Protein AF-A0AAJ4ASV1-F1 (afdb_monomer_lite)

Sequence (66 aa):
MKAIKLLHWLGVMLLLGGIGGYLFTEVTLEISGMVLVSSMIGLGAVLMSPFPIVLFIQWARAQENK

pLDDT: mean 94.93, std 5.84, range [61.12, 98.38]

Secondary structure (DSSP, 8-state):
-HHHHHHHHHHHHHHHHHHHHHHSGGGGSSHHHHHHHHHHHHHHHHHHTHHHHHHHHHHHHHHHT-

Radius of gyration: 16.08 Å; chains: 1; bounding box: 39×17×44 Å

Foldseek 3Di:
DVVLVVLQVVLQVLQVVLVVLVVVCVLVPDPVSVVSSVCSNVSSCVSNPVPVVVVVVVVVVVVVVD

Structure (mmCIF, N/CA/C/O backbone):
data_AF-A0AAJ4ASV1-F1
#
_entry.id   AF-A0AAJ4ASV1-F1
#
loop_
_atom_site.group_PDB
_atom_site.id
_atom_site.type_symbol
_atom_site.label_atom_id
_atom_site.label_alt_id
_atom_site.label_comp_id
_atom_site.label_asym_id
_atom_site.label_entity_id
_atom_site.label_seq_id
_atom_site.pdbx_PDB_ins_code
_atom_site.Cartn_x
_atom_site.Cartn_y
_atom_site.Cartn_z
_atom_site.occupancy
_atom_site.B_iso_or_equiv
_atom_site.auth_seq_id
_atom_site.auth_comp_id
_atom_site.auth_asym_id
_atom_site.auth_atom_id
_atom_site.pdbx_PDB_model_num
ATOM 1 N N . MET A 1 1 ? -14.669 7.654 8.978 1.00 80.62 1 MET A N 1
ATOM 2 C CA . MET A 1 1 ? -14.875 6.495 8.072 1.00 80.62 1 MET A CA 1
ATOM 3 C C . MET A 1 1 ? -14.731 6.830 6.593 1.00 80.62 1 MET A C 1
ATOM 5 O O . MET A 1 1 ? -13.949 6.158 5.938 1.00 80.62 1 MET A O 1
ATOM 9 N N . LYS A 1 2 ? -15.426 7.848 6.054 1.00 88.75 2 LYS A N 1
ATOM 10 C CA . LYS A 1 2 ? -15.381 8.167 4.610 1.00 88.75 2 LYS A CA 1
ATOM 11 C C . LYS A 1 2 ? -13.960 8.435 4.080 1.00 88.75 2 LYS A C 1
ATOM 13 O O . LYS A 1 2 ? -13.580 7.829 3.090 1.00 88.75 2 LYS A O 1
ATOM 18 N N . ALA A 1 3 ? -13.166 9.249 4.784 1.00 92.00 3 ALA A N 1
ATOM 19 C CA . ALA A 1 3 ? -11.788 9.565 4.388 1.00 92.00 3 ALA A CA 1
ATOM 20 C C . ALA A 1 3 ? -10.866 8.330 4.365 1.00 92.00 3 ALA A C 1
ATOM 22 O O . ALA A 1 3 ? -10.202 8.081 3.371 1.00 92.00 3 ALA A O 1
ATOM 23 N N . ILE A 1 4 ? -10.880 7.510 5.421 1.00 93.75 4 ILE A N 1
ATOM 24 C CA . ILE A 1 4 ? -10.037 6.303 5.512 1.00 93.75 4 ILE A CA 1
ATOM 25 C C . ILE A 1 4 ? -10.459 5.250 4.472 1.00 93.75 4 ILE A C 1
ATOM 27 O O . ILE A 1 4 ? -9.611 4.591 3.883 1.00 93.75 4 ILE A O 1
ATOM 31 N N . LYS A 1 5 ? -11.764 5.126 4.189 1.00 95.12 5 LYS A N 1
ATOM 32 C CA . LYS A 1 5 ? -12.269 4.254 3.117 1.00 95.12 5 LYS A CA 1
ATOM 33 C C . LYS A 1 5 ? -11.830 4.741 1.732 1.00 95.12 5 LYS A C 1
ATOM 35 O O . LYS A 1 5 ? -11.471 3.924 0.895 1.00 95.12 5 LYS A O 1
ATOM 40 N N . LEU A 1 6 ? -11.850 6.053 1.490 1.00 96.50 6 LEU A N 1
ATOM 41 C CA . LEU A 1 6 ? -11.335 6.643 0.251 1.00 96.50 6 LEU A CA 1
ATOM 42 C C . LEU A 1 6 ? -9.830 6.382 0.103 1.00 96.50 6 LEU A C 1
ATOM 44 O O . LEU A 1 6 ? -9.391 5.936 -0.952 1.00 96.50 6 LEU A O 1
ATOM 48 N N . LEU A 1 7 ? -9.064 6.602 1.175 1.00 96.69 7 LEU A N 1
ATOM 49 C CA . LEU A 1 7 ? -7.621 6.372 1.201 1.00 96.69 7 LEU A CA 1
ATOM 50 C C . LEU A 1 7 ? -7.272 4.904 0.933 1.00 96.69 7 LEU A C 1
ATOM 52 O O . LEU A 1 7 ? -6.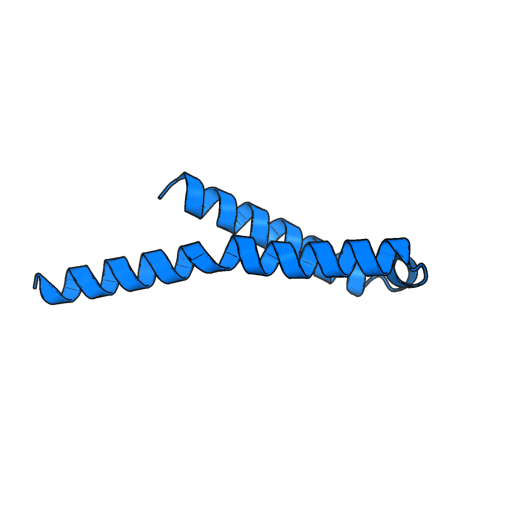321 4.624 0.211 1.00 96.69 7 LEU A O 1
ATOM 56 N N . HIS A 1 8 ? -8.089 3.980 1.442 1.00 97.62 8 HIS A N 1
ATOM 57 C CA . HIS A 1 8 ? -7.943 2.558 1.170 1.00 97.62 8 HIS A CA 1
ATOM 58 C C . HIS A 1 8 ? -8.070 2.241 -0.318 1.00 97.62 8 HIS A C 1
ATOM 60 O O . HIS A 1 8 ? -7.190 1.596 -0.876 1.00 97.62 8 HIS A O 1
ATOM 66 N N . TRP A 1 9 ? -9.118 2.738 -0.979 1.00 97.81 9 TRP A N 1
ATOM 67 C CA . TRP A 1 9 ? -9.301 2.514 -2.415 1.00 97.81 9 TRP A CA 1
ATOM 68 C C . TRP A 1 9 ? -8.226 3.194 -3.262 1.00 97.81 9 TRP A C 1
ATOM 70 O O . TRP A 1 9 ? -7.775 2.607 -4.242 1.00 97.81 9 TRP A O 1
ATOM 80 N N . LEU A 1 10 ? -7.762 4.382 -2.864 1.00 97.94 10 LEU A N 1
ATOM 81 C CA . LEU A 1 10 ? -6.609 5.021 -3.497 1.00 97.94 10 LEU A CA 1
ATOM 82 C C . LEU A 1 10 ? -5.347 4.152 -3.359 1.00 97.94 10 LEU A C 1
ATOM 84 O O . LEU A 1 10 ? -4.641 3.935 -4.341 1.00 97.94 10 LEU A O 1
ATOM 88 N N . GLY A 1 11 ? -5.100 3.612 -2.162 1.00 98.12 11 GLY A N 1
ATOM 89 C CA . GLY A 1 11 ? -3.993 2.698 -1.893 1.00 98.12 11 GLY A CA 1
ATOM 90 C C . GLY A 1 11 ? -4.068 1.409 -2.715 1.00 98.12 11 GLY A C 1
ATOM 91 O O . GLY A 1 11 ? -3.065 0.995 -3.288 1.00 98.12 11 GLY A O 1
ATOM 92 N N . VAL A 1 12 ? -5.260 0.821 -2.855 1.00 98.31 12 VAL A N 1
ATOM 93 C CA . VAL A 1 12 ? -5.496 -0.359 -3.707 1.00 98.31 12 VAL A CA 1
ATOM 94 C C . VAL A 1 12 ? -5.168 -0.058 -5.170 1.00 98.31 12 VAL A C 1
ATOM 96 O O . VAL A 1 12 ? -4.482 -0.849 -5.811 1.00 98.31 12 VAL A O 1
ATOM 99 N N . MET A 1 13 ? -5.607 1.088 -5.697 1.00 98.19 13 MET A N 1
ATOM 100 C CA . MET A 1 13 ? -5.313 1.479 -7.082 1.00 98.19 13 MET A CA 1
ATOM 101 C C . MET A 1 13 ? -3.810 1.678 -7.312 1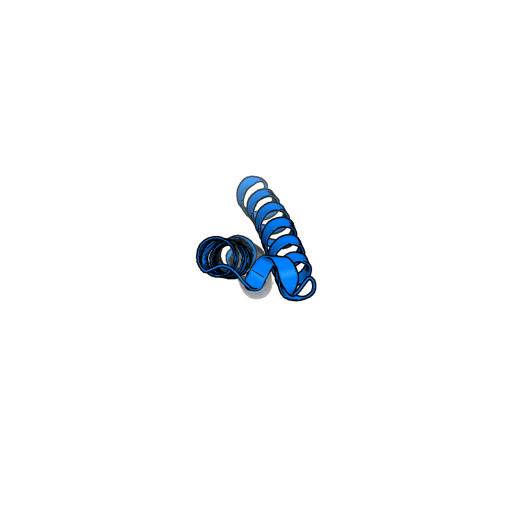.00 98.19 13 MET A C 1
ATOM 103 O O . MET A 1 13 ? -3.275 1.205 -8.313 1.00 98.19 13 MET A O 1
ATOM 107 N N . LEU A 1 14 ? -3.117 2.316 -6.364 1.00 98.12 14 LEU A N 1
ATOM 108 C CA . LEU A 1 14 ? -1.659 2.469 -6.380 1.00 98.12 14 LEU A CA 1
ATOM 109 C C . LEU A 1 14 ? -0.938 1.119 -6.344 1.00 98.12 14 LEU A C 1
ATOM 111 O O . LEU A 1 14 ? -0.021 0.897 -7.132 1.00 98.12 14 LEU A O 1
ATOM 115 N N . LEU A 1 15 ? -1.379 0.210 -5.475 1.00 98.38 15 LEU A N 1
ATOM 116 C CA . LEU A 1 15 ? -0.795 -1.120 -5.341 1.00 98.38 15 LEU A CA 1
ATOM 117 C C . LEU A 1 15 ? -0.980 -1.945 -6.620 1.00 98.38 15 LEU A C 1
ATOM 119 O O . LEU A 1 15 ? -0.012 -2.512 -7.118 1.00 98.38 15 LEU A O 1
ATOM 123 N N . LEU A 1 16 ? -2.193 -1.982 -7.178 1.00 98.25 16 LEU A N 1
ATOM 124 C CA . LEU A 1 16 ? -2.473 -2.697 -8.426 1.00 98.25 16 LEU A CA 1
ATOM 125 C C . LEU A 1 16 ? -1.718 -2.088 -9.611 1.00 98.25 16 LEU A C 1
ATOM 127 O O . LEU A 1 16 ? -1.181 -2.831 -10.428 1.00 98.25 16 LEU A O 1
ATOM 131 N N . GLY A 1 17 ? -1.626 -0.758 -9.681 1.00 97.50 17 GLY A N 1
ATOM 132 C CA . GLY A 1 17 ? -0.825 -0.070 -10.693 1.00 97.50 17 GLY A CA 1
ATOM 133 C C . GLY A 1 17 ? 0.666 -0.392 -10.573 1.00 97.50 17 GLY A C 1
ATOM 134 O O . GLY A 1 17 ? 1.308 -0.684 -11.577 1.00 97.50 17 GLY A O 1
ATOM 135 N N . GLY A 1 18 ? 1.203 -0.410 -9.351 1.00 97.56 18 GLY A N 1
ATOM 136 C CA . GLY A 1 18 ? 2.591 -0.783 -9.083 1.00 97.56 18 GLY A CA 1
ATOM 137 C C . GLY A 1 18 ? 2.881 -2.248 -9.421 1.00 97.56 18 GLY A C 1
ATOM 138 O O . GLY A 1 18 ? 3.865 -2.531 -10.095 1.00 97.56 18 GLY A O 1
ATOM 139 N N . ILE A 1 19 ? 2.001 -3.178 -9.036 1.00 97.94 19 ILE A N 1
ATOM 140 C CA . ILE A 1 19 ? 2.108 -4.599 -9.415 1.00 97.94 19 ILE A CA 1
ATOM 141 C C . ILE A 1 19 ? 2.033 -4.757 -10.936 1.00 97.94 19 ILE A C 1
ATOM 143 O O . ILE A 1 19 ? 2.846 -5.473 -11.511 1.00 97.94 19 ILE A O 1
ATOM 147 N N . GLY A 1 20 ? 1.103 -4.063 -11.597 1.00 96.62 20 GLY A N 1
ATOM 148 C CA . GLY A 1 20 ? 1.016 -4.040 -13.054 1.00 96.62 20 GLY A CA 1
ATOM 149 C C . GLY A 1 20 ? 2.331 -3.578 -13.680 1.00 96.62 20 GLY A C 1
ATOM 150 O O . GLY A 1 20 ? 2.908 -4.304 -14.482 1.00 96.62 20 GLY A O 1
ATOM 151 N N . GLY A 1 21 ? 2.853 -2.426 -13.252 1.00 96.00 21 GLY A N 1
ATOM 152 C CA . GLY A 1 21 ? 4.137 -1.896 -13.717 1.00 96.00 21 GLY A CA 1
ATOM 153 C C . GLY A 1 21 ? 5.322 -2.829 -13.454 1.00 96.00 21 GLY A C 1
ATOM 154 O O . GLY A 1 21 ? 6.204 -2.928 -14.296 1.00 96.00 21 GLY A O 1
ATOM 155 N N . TYR A 1 22 ? 5.326 -3.563 -12.339 1.00 96.06 22 TYR A N 1
ATOM 156 C CA . TYR A 1 22 ? 6.346 -4.574 -12.048 1.00 96.06 22 TYR A CA 1
ATOM 157 C C . TYR A 1 22 ? 6.289 -5.768 -13.013 1.00 96.06 22 TYR A C 1
ATOM 159 O O . TYR A 1 22 ? 7.325 -6.285 -13.424 1.00 96.06 22 TYR A O 1
ATOM 167 N N . LEU A 1 23 ? 5.082 -6.203 -13.389 1.00 96.06 23 LEU A N 1
ATOM 168 C CA . LEU A 1 23 ? 4.887 -7.304 -14.338 1.00 96.06 23 LEU A CA 1
ATOM 169 C C . LEU A 1 23 ? 5.230 -6.901 -15.784 1.00 96.06 23 LEU A C 1
ATOM 171 O O . LEU A 1 23 ? 5.619 -7.759 -16.576 1.00 96.06 23 LEU A O 1
ATOM 175 N N . PHE A 1 24 ? 5.140 -5.612 -16.125 1.00 93.56 24 PHE A N 1
ATOM 176 C CA . PHE A 1 24 ? 5.640 -5.060 -17.388 1.00 93.56 24 PHE A CA 1
ATOM 177 C C . PHE A 1 24 ? 7.127 -4.706 -17.268 1.00 93.56 24 PHE A C 1
ATOM 179 O O . PHE A 1 24 ? 7.498 -3.551 -17.068 1.00 93.56 24 PHE A O 1
ATOM 186 N N . THR A 1 25 ? 7.986 -5.715 -17.416 1.00 82.25 25 THR A N 1
ATOM 187 C CA . THR A 1 25 ? 9.427 -5.647 -17.108 1.00 82.25 25 THR A CA 1
ATOM 188 C C . THR A 1 25 ? 10.172 -4.469 -17.739 1.00 82.25 25 THR A C 1
ATOM 190 O O . THR A 1 25 ? 11.094 -3.953 -17.113 1.00 82.25 25 THR A O 1
ATOM 193 N N . GLU A 1 26 ? 9.762 -4.005 -18.924 1.00 91.81 26 GLU A N 1
ATOM 194 C CA . GLU A 1 26 ? 10.335 -2.832 -19.606 1.00 91.81 26 GLU A CA 1
ATOM 195 C C . GLU A 1 26 ? 10.302 -1.568 -18.738 1.00 91.81 26 GLU A C 1
ATOM 197 O O . GLU A 1 26 ? 11.280 -0.824 -18.694 1.00 91.81 26 GLU A O 1
ATOM 202 N N . VAL A 1 27 ? 9.226 -1.370 -17.968 1.00 87.44 27 VAL A N 1
ATOM 203 C CA . VAL A 1 27 ? 9.072 -0.233 -17.045 1.00 87.44 27 VAL A CA 1
ATOM 204 C C . VAL A 1 27 ? 10.140 -0.268 -15.954 1.00 87.44 27 VAL A C 1
ATOM 206 O O . VAL A 1 27 ? 10.581 0.770 -15.479 1.00 87.44 27 VAL A O 1
ATOM 209 N N . THR A 1 28 ? 10.588 -1.456 -15.559 1.00 92.00 28 THR A N 1
ATOM 210 C CA . THR A 1 28 ? 11.557 -1.640 -14.472 1.00 92.00 28 THR A CA 1
ATOM 211 C C . THR A 1 28 ? 13.005 -1.770 -14.943 1.00 92.00 28 THR A C 1
ATOM 213 O O . THR A 1 28 ? 13.875 -1.991 -14.107 1.00 92.00 28 THR A O 1
ATOM 216 N N . LEU A 1 29 ? 13.295 -1.631 -16.244 1.00 95.56 29 LEU A N 1
ATOM 217 C CA . LEU A 1 29 ? 14.675 -1.664 -16.755 1.00 95.56 29 LEU A CA 1
ATOM 218 C C . LEU A 1 29 ? 15.450 -0.375 -16.447 1.00 95.56 29 LEU A C 1
ATOM 220 O O . LEU A 1 29 ? 16.677 -0.398 -16.354 1.00 95.56 29 LEU A O 1
ATOM 224 N N . GLU A 1 30 ? 14.745 0.737 -16.248 1.00 95.25 30 GLU A N 1
ATOM 225 C CA . GLU A 1 30 ? 15.333 2.020 -15.874 1.00 95.25 30 GLU A CA 1
ATOM 226 C C . GLU A 1 30 ? 15.172 2.296 -14.374 1.00 95.25 30 GLU A C 1
ATOM 228 O O . GLU A 1 30 ? 14.143 1.992 -13.768 1.00 95.25 30 GLU A O 1
ATOM 233 N N . ILE A 1 31 ? 16.173 2.944 -13.767 1.00 96.50 31 ILE A N 1
ATOM 234 C CA . ILE A 1 31 ? 16.183 3.272 -12.328 1.00 96.50 31 ILE A CA 1
ATOM 235 C C . ILE A 1 31 ? 14.962 4.119 -11.939 1.00 96.50 31 ILE A C 1
ATOM 237 O O . ILE A 1 31 ? 14.352 3.894 -10.895 1.00 96.50 31 ILE A O 1
ATOM 241 N N . SER A 1 32 ? 14.581 5.077 -12.784 1.00 96.44 32 SER A N 1
ATOM 242 C CA . SER A 1 32 ? 13.396 5.925 -12.598 1.00 96.44 32 SER A CA 1
ATOM 243 C C . SER A 1 32 ? 12.119 5.090 -12.459 1.00 96.44 32 SER A C 1
ATOM 245 O O . SER A 1 32 ? 11.323 5.317 -11.546 1.00 96.44 32 SER A O 1
ATOM 247 N N . GLY A 1 33 ? 11.951 4.088 -13.319 1.00 96.88 33 GLY A N 1
ATOM 248 C CA . GLY A 1 33 ? 10.814 3.181 -13.298 1.00 96.88 33 GLY A CA 1
ATOM 249 C C . GLY A 1 33 ? 10.839 2.216 -12.115 1.00 96.88 33 GLY A C 1
ATOM 250 O O . 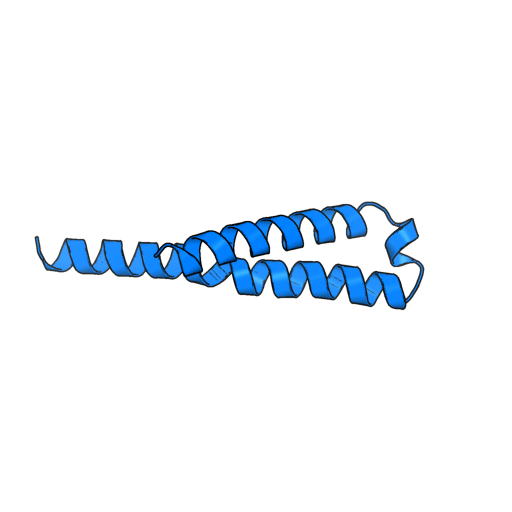GLY A 1 33 ? 9.800 2.005 -11.487 1.00 96.88 33 GLY A O 1
ATOM 251 N N . MET A 1 34 ? 12.017 1.726 -11.711 1.00 97.38 34 MET A N 1
ATOM 252 C CA . MET A 1 34 ? 12.167 0.957 -10.465 1.00 97.38 34 MET A CA 1
ATOM 253 C C . MET A 1 34 ? 11.712 1.770 -9.243 1.00 97.38 34 MET A C 1
ATOM 255 O O . MET A 1 34 ? 10.956 1.271 -8.401 1.00 97.38 34 MET A O 1
ATOM 259 N N . VAL A 1 35 ? 12.138 3.034 -9.142 1.00 98.06 35 VAL A N 1
ATOM 260 C CA . VAL A 1 35 ? 11.747 3.936 -8.045 1.00 98.06 35 VAL A CA 1
ATOM 261 C C . VAL A 1 35 ? 10.246 4.219 -8.083 1.00 98.06 35 VAL A C 1
ATOM 263 O O . VAL A 1 35 ? 9.592 4.169 -7.041 1.00 98.06 35 VAL A O 1
ATOM 266 N N . LEU A 1 36 ? 9.675 4.460 -9.265 1.00 97.50 36 LEU A N 1
ATOM 267 C CA . LEU A 1 36 ? 8.240 4.685 -9.426 1.00 97.50 36 LEU A CA 1
ATOM 268 C C . LEU A 1 36 ? 7.427 3.468 -8.965 1.00 97.50 36 LEU A C 1
ATOM 270 O O . LEU A 1 36 ? 6.571 3.603 -8.092 1.00 97.50 36 LEU A O 1
ATOM 274 N N . VAL A 1 37 ? 7.722 2.282 -9.501 1.00 97.94 37 VAL A N 1
ATOM 275 C CA . VAL A 1 37 ? 7.008 1.034 -9.186 1.00 97.94 37 VAL A CA 1
ATOM 276 C C . VAL A 1 37 ? 7.118 0.691 -7.698 1.00 97.94 37 VAL A C 1
ATOM 278 O O . VAL A 1 37 ? 6.101 0.429 -7.051 1.00 97.94 37 VAL A O 1
ATOM 281 N N . SER A 1 38 ? 8.322 0.755 -7.121 1.00 97.69 38 SER A N 1
ATOM 282 C CA . SER A 1 38 ? 8.523 0.501 -5.686 1.00 97.69 38 SER A CA 1
ATOM 283 C C . SER A 1 38 ? 7.790 1.515 -4.803 1.00 97.69 38 SER A C 1
ATOM 285 O O . SER A 1 38 ? 7.162 1.122 -3.817 1.00 97.69 38 SER A O 1
ATOM 287 N N . SER A 1 39 ? 7.778 2.796 -5.185 1.00 98.19 39 SER A N 1
ATOM 288 C CA . SER A 1 39 ? 7.026 3.834 -4.469 1.00 98.19 39 SER A CA 1
ATOM 289 C C . SER A 1 39 ? 5.520 3.599 -4.550 1.00 98.19 39 SER A C 1
ATOM 291 O O . SER A 1 39 ? 4.834 3.724 -3.538 1.00 98.19 39 SER A O 1
ATOM 293 N N . MET A 1 40 ? 4.995 3.219 -5.720 1.00 98.25 40 MET A N 1
ATOM 294 C CA . MET A 1 40 ? 3.573 2.914 -5.898 1.00 98.25 40 MET A CA 1
ATOM 295 C C . MET A 1 40 ? 3.133 1.738 -5.024 1.00 98.25 40 MET A C 1
ATOM 297 O O . MET A 1 40 ? 2.113 1.834 -4.342 1.00 98.25 40 MET A O 1
ATOM 301 N N . ILE A 1 41 ? 3.919 0.658 -4.995 1.00 98.25 41 ILE A N 1
ATOM 302 C CA . ILE A 1 41 ? 3.640 -0.520 -4.162 1.00 98.25 41 ILE A CA 1
ATOM 303 C C . ILE A 1 41 ? 3.716 -0.154 -2.675 1.00 98.25 41 ILE A C 1
ATOM 305 O O . ILE A 1 41 ? 2.779 -0.434 -1.923 1.00 98.25 41 ILE A O 1
ATOM 309 N N . GLY A 1 42 ? 4.802 0.501 -2.251 1.00 98.19 42 GLY A N 1
ATOM 310 C CA . GLY A 1 42 ? 5.016 0.882 -0.855 1.00 98.19 42 GLY A CA 1
ATOM 311 C C . GLY A 1 42 ? 3.934 1.830 -0.336 1.00 98.19 42 GLY A C 1
ATOM 312 O O . GLY A 1 42 ? 3.299 1.551 0.683 1.00 98.19 42 GLY A O 1
ATOM 313 N N . LEU A 1 43 ? 3.655 2.916 -1.064 1.00 98.12 43 LEU A N 1
ATOM 314 C CA . LEU A 1 43 ? 2.591 3.857 -0.708 1.00 98.12 43 LEU A CA 1
ATOM 315 C C . LEU A 1 43 ? 1.211 3.204 -0.792 1.00 98.12 43 LEU A C 1
ATOM 317 O O . LEU A 1 43 ? 0.390 3.418 0.096 1.00 98.12 43 LEU A O 1
ATOM 321 N N . GLY A 1 44 ? 0.960 2.375 -1.806 1.00 98.19 44 GLY A N 1
ATOM 322 C CA . GLY A 1 44 ? -0.294 1.640 -1.947 1.00 98.19 44 GLY A CA 1
ATOM 323 C C . GLY A 1 44 ? -0.610 0.798 -0.711 1.00 98.19 44 GLY A C 1
ATOM 324 O O . GLY A 1 44 ? -1.693 0.923 -0.133 1.00 98.19 44 GLY A O 1
ATOM 325 N N . ALA A 1 45 ? 0.366 0.020 -0.237 1.00 97.75 45 ALA A N 1
ATOM 326 C CA . ALA A 1 45 ? 0.237 -0.781 0.978 1.00 97.75 45 ALA A CA 1
ATOM 327 C C . ALA A 1 45 ? 0.024 0.083 2.236 1.00 97.75 45 ALA A C 1
ATOM 329 O O . ALA A 1 45 ? -0.877 -0.201 3.035 1.00 97.75 45 ALA A O 1
ATOM 330 N N . VAL A 1 46 ? 0.797 1.165 2.394 1.00 97.44 46 VAL A N 1
ATOM 331 C CA . VAL A 1 46 ? 0.676 2.089 3.537 1.00 97.44 46 VAL A CA 1
AT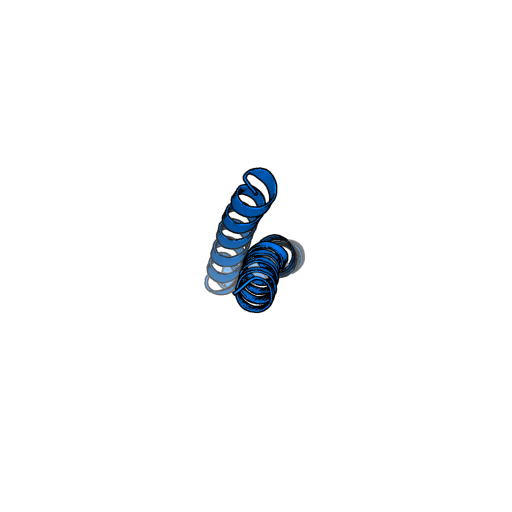OM 332 C C . VAL A 1 46 ? -0.712 2.723 3.589 1.00 97.44 46 VAL A C 1
ATOM 334 O O . VAL A 1 46 ? -1.353 2.680 4.637 1.00 97.44 46 VAL A O 1
ATOM 337 N N . LEU A 1 47 ? -1.210 3.251 2.469 1.00 97.25 47 LEU A N 1
ATOM 338 C CA . LEU A 1 47 ? -2.516 3.911 2.381 1.00 97.25 47 LEU A CA 1
ATOM 339 C C . LEU A 1 47 ? -3.687 2.931 2.558 1.00 97.25 47 LEU A C 1
ATOM 341 O O . LEU A 1 47 ? -4.722 3.296 3.122 1.00 97.25 47 LEU A O 1
ATOM 345 N N . MET A 1 48 ? -3.522 1.681 2.115 1.00 97.06 48 MET A N 1
ATOM 346 C CA . MET A 1 48 ? -4.535 0.631 2.236 1.00 97.06 48 MET A CA 1
ATOM 347 C C . MET A 1 48 ? -4.698 0.116 3.677 1.00 97.06 48 MET A C 1
ATOM 349 O O . MET A 1 48 ? -5.822 -0.185 4.097 1.00 97.06 48 MET A O 1
ATOM 353 N N . SER A 1 49 ? -3.599 0.021 4.432 1.00 95.62 49 SER A N 1
ATOM 354 C CA . SER A 1 49 ? -3.528 -0.676 5.726 1.00 95.62 49 SER A CA 1
ATOM 355 C C . SER A 1 49 ? -4.436 -0.164 6.865 1.00 95.62 49 SER A C 1
ATOM 357 O O . SER A 1 49 ? -4.939 -1.008 7.611 1.00 95.62 49 SER A O 1
ATOM 359 N N . P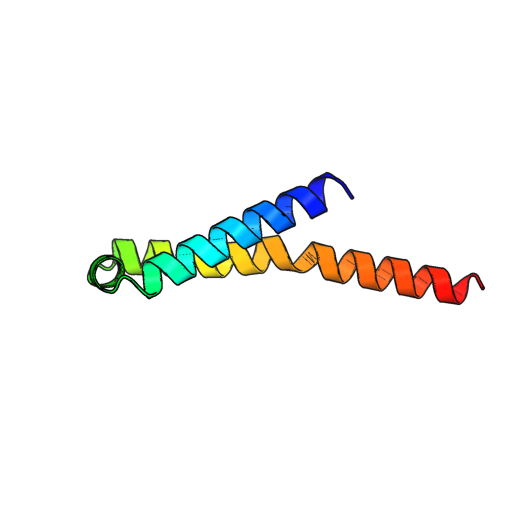RO A 1 50 ? -4.738 1.144 7.041 1.00 95.12 50 PRO A N 1
ATOM 360 C CA . PRO A 1 50 ? -5.462 1.603 8.230 1.00 95.12 50 PRO A CA 1
ATOM 361 C C . PRO A 1 50 ? -6.946 1.223 8.228 1.00 95.12 50 PRO A C 1
ATOM 363 O O . PRO A 1 50 ? -7.541 1.051 9.291 1.00 95.12 50 PRO A O 1
ATOM 366 N N . PHE A 1 51 ? -7.572 1.097 7.051 1.00 96.38 51 PHE A N 1
ATOM 367 C CA . PHE A 1 51 ? -9.016 0.864 6.955 1.00 96.38 51 PHE A CA 1
ATOM 368 C C . PHE A 1 51 ? -9.453 -0.476 7.573 1.00 96.38 51 PHE A C 1
ATOM 370 O O . PHE A 1 51 ? -10.323 -0.443 8.448 1.00 96.38 51 PHE A O 1
ATOM 377 N N . PRO A 1 52 ? -8.846 -1.631 7.224 1.00 95.12 52 PRO A N 1
ATOM 378 C CA . PRO A 1 52 ? -9.171 -2.905 7.867 1.00 95.12 52 PRO A CA 1
ATOM 379 C C . PRO A 1 52 ? -8.915 -2.906 9.378 1.00 95.12 52 PRO A C 1
ATOM 381 O O . PRO A 1 52 ? -9.726 -3.436 10.134 1.00 95.12 52 PRO A O 1
ATOM 384 N N . ILE A 1 53 ? -7.832 -2.266 9.832 1.00 96.00 53 ILE A N 1
ATOM 385 C CA . ILE A 1 53 ? -7.488 -2.187 11.260 1.00 96.00 53 ILE A CA 1
ATOM 386 C C . ILE A 1 53 ? -8.557 -1.420 12.040 1.00 96.00 53 ILE A C 1
ATOM 388 O O . ILE A 1 53 ? -9.011 -1.873 13.090 1.00 96.00 53 ILE A O 1
ATOM 392 N N . VAL A 1 54 ? -9.022 -0.286 11.510 1.00 95.94 54 VAL A N 1
ATOM 393 C CA . VAL A 1 54 ? -10.104 0.484 12.137 1.00 95.94 54 VAL A CA 1
ATOM 394 C C . VAL A 1 54 ? -11.401 -0.327 12.194 1.00 95.94 54 VAL A C 1
ATOM 396 O O . VAL A 1 54 ? -12.082 -0.289 13.218 1.00 95.94 54 VAL A O 1
ATOM 399 N N . LEU A 1 55 ? -11.735 -1.081 11.140 1.00 95.62 55 LEU A N 1
ATOM 400 C CA . LEU A 1 55 ? -12.911 -1.961 11.142 1.00 95.62 55 LEU A CA 1
ATOM 401 C C . LEU A 1 55 ? -12.806 -3.047 12.216 1.00 95.62 55 LEU A C 1
ATOM 403 O O . LEU A 1 55 ? -13.770 -3.276 12.945 1.00 95.62 55 LEU A O 1
ATOM 407 N N . PHE A 1 56 ? -11.635 -3.671 12.350 1.00 96.38 56 PHE A N 1
ATOM 408 C CA . PHE A 1 56 ? -11.386 -4.671 13.384 1.00 96.38 56 PHE A CA 1
ATOM 409 C C . PHE A 1 56 ? -11.552 -4.086 14.794 1.00 96.38 56 PHE A C 1
ATOM 411 O O . PHE A 1 56 ? -12.271 -4.653 15.614 1.00 96.38 56 PHE A O 1
ATOM 418 N N . ILE A 1 57 ? -10.963 -2.917 15.070 1.00 96.44 57 ILE A N 1
ATOM 419 C CA . ILE A 1 57 ? -11.086 -2.251 16.379 1.00 96.44 57 ILE A CA 1
ATOM 420 C C . ILE A 1 57 ? -12.549 -1.903 16.686 1.00 96.44 57 ILE A C 1
ATOM 422 O O . ILE A 1 57 ? -13.006 -2.080 17.815 1.00 96.44 57 ILE A O 1
ATOM 426 N N . GLN A 1 58 ? -13.299 -1.412 15.697 1.00 94.50 58 GLN A N 1
ATOM 427 C CA . GLN A 1 58 ? -14.722 -1.102 15.863 1.00 94.50 58 GLN A CA 1
ATOM 428 C C . GLN A 1 58 ? -15.542 -2.350 16.176 1.00 94.50 58 GLN A C 1
ATOM 430 O O . GLN A 1 58 ? -16.378 -2.323 17.078 1.00 94.50 58 GLN A O 1
ATOM 435 N N . TRP A 1 59 ? -15.278 -3.440 15.460 1.00 96.56 59 TRP A N 1
ATOM 436 C CA . TRP A 1 59 ? -15.906 -4.725 15.727 1.00 96.56 59 TRP A CA 1
ATOM 437 C C . TRP A 1 59 ? -15.595 -5.227 17.144 1.00 96.56 59 TRP A C 1
ATOM 439 O O . TRP A 1 59 ? -16.522 -5.634 17.843 1.00 96.56 59 TRP A O 1
ATOM 449 N N . ALA A 1 60 ? -14.337 -5.138 17.591 1.00 96.75 60 ALA A N 1
ATOM 450 C CA . ALA A 1 60 ? -13.915 -5.591 18.917 1.00 96.75 60 ALA A CA 1
ATOM 451 C C . ALA A 1 60 ? -14.618 -4.808 20.039 1.00 96.75 60 ALA A C 1
ATOM 453 O O . ALA A 1 60 ? -15.197 -5.402 20.945 1.00 96.75 60 ALA A O 1
ATOM 454 N N . ARG A 1 61 ? -14.672 -3.474 19.926 1.00 96.00 61 ARG A N 1
ATOM 455 C CA . ARG A 1 61 ? -15.405 -2.612 20.874 1.00 96.00 61 ARG A CA 1
ATOM 456 C C . ARG A 1 61 ? -16.904 -2.909 20.911 1.00 96.00 61 ARG A C 1
ATOM 458 O O . ARG A 1 61 ? -17.541 -2.750 21.946 1.00 96.00 61 ARG A O 1
ATOM 465 N N . ALA A 1 62 ? -17.488 -3.326 19.790 1.00 96.00 62 ALA A N 1
ATOM 466 C CA . ALA A 1 62 ? -18.896 -3.705 19.737 1.00 96.00 62 ALA A CA 1
ATOM 467 C C . ALA A 1 62 ? -19.187 -5.058 20.415 1.00 96.00 62 ALA A C 1
ATOM 469 O O . ALA A 1 62 ? -20.346 -5.317 20.724 1.00 96.00 62 ALA A O 1
ATOM 470 N N . GLN A 1 63 ? -18.177 -5.912 20.638 1.00 94.81 63 GLN A N 1
ATOM 471 C CA . GLN A 1 63 ? -18.339 -7.144 21.424 1.00 94.81 63 GLN A CA 1
ATOM 472 C C . GLN A 1 63 ? -18.286 -6.878 22.930 1.00 94.81 63 GLN A C 1
ATOM 474 O O . GLN A 1 63 ? -18.985 -7.546 23.670 1.00 94.81 63 GLN A O 1
ATOM 479 N N . GLU A 1 64 ? -17.491 -5.904 23.380 1.00 91.38 64 GLU A N 1
ATOM 480 C CA . GLU A 1 64 ? -17.393 -5.541 24.804 1.00 91.38 64 GLU A CA 1
ATOM 481 C C . GLU A 1 64 ? -18.685 -4.902 25.343 1.00 91.38 64 GLU A C 1
ATOM 483 O O . GLU A 1 64 ? -19.000 -5.018 26.519 1.00 91.38 64 GLU A O 1
ATOM 488 N N . ASN A 1 65 ? -19.455 -4.243 24.472 1.00 76.94 65 ASN A N 1
ATOM 489 C CA . ASN A 1 65 ? -20.732 -3.612 24.822 1.00 76.94 65 ASN A CA 1
ATOM 490 C C . ASN A 1 65 ? -21.949 -4.553 24.681 1.00 76.94 65 ASN A C 1
ATOM 492 O O . ASN A 1 65 ? -23.084 -4.072 24.657 1.00 76.94 65 ASN A O 1
ATOM 496 N N . LYS A 1 66 ? -21.728 -5.862 24.522 1.00 61.12 66 LYS A N 1
ATOM 497 C CA . LYS A 1 66 ? -22.761 -6.907 24.464 1.0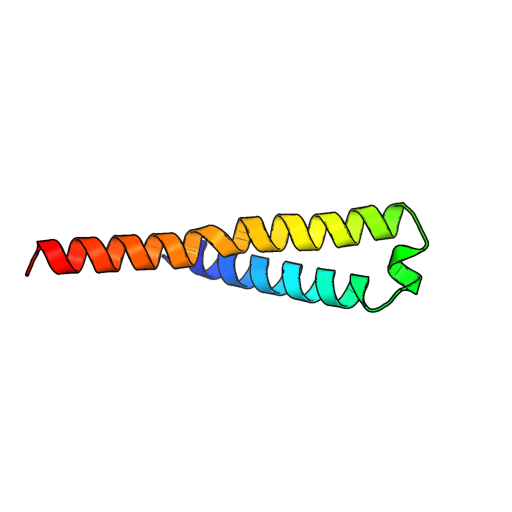0 61.12 66 LYS A CA 1
ATOM 498 C C . LYS A 1 66 ? -22.670 -7.805 25.686 1.00 61.12 66 LYS A C 1
ATOM 500 O O . LYS A 1 66 ? -23.754 -8.227 26.140 1.00 61.12 66 LYS A O 1
#